Protein AF-A0A7C5LPV3-F1 (afdb_monomer_lite)

Radius of gyration: 15.56 Å; chains: 1; bounding box: 35×18×43 Å

Sequence (88 aa):
SMATFAAVTPVVAPLVAASGLPAPLAVMAICAGSLATILPNDSFFWLVREDALAGEGDRRALTLLALGGMLQALVALAGVLIALEAGL

Structure (mmCIF, N/CA/C/O backbone):
data_AF-A0A7C5LPV3-F1
#
_entry.id   AF-A0A7C5LPV3-F1
#
loop_
_atom_site.group_PDB
_atom_site.id
_atom_site.type_symbol
_atom_site.label_atom_id
_atom_site.label_alt_id
_atom_site.label_comp_id
_atom_site.label_asym_id
_atom_site.label_entity_id
_atom_site.label_seq_id
_atom_site.pdbx_PDB_ins_code
_atom_site.Cartn_x
_atom_site.Cartn_y
_atom_site.Cartn_z
_atom_site.occupancy
_atom_site.B_iso_or_equiv
_atom_site.auth_seq_id
_atom_site.auth_comp_id
_atom_site.auth_asym_id
_atom_site.auth_atom_id
_atom_site.pdbx_PDB_model_num
ATOM 1 N N . SER A 1 1 ? 9.765 0.163 1.077 1.00 50.41 1 SER A N 1
ATOM 2 C CA . SER A 1 1 ? 10.597 0.607 2.226 1.00 50.41 1 SER A CA 1
ATOM 3 C C . SER A 1 1 ? 9.998 0.221 3.591 1.00 50.41 1 SER A C 1
ATOM 5 O O . SER A 1 1 ? 8.959 0.751 3.951 1.00 50.41 1 SER A O 1
ATOM 7 N N . MET A 1 2 ? 10.606 -0.693 4.370 1.00 49.19 2 MET A N 1
ATOM 8 C CA . MET A 1 2 ? 10.147 -1.027 5.744 1.00 49.19 2 MET A CA 1
ATOM 9 C C . MET A 1 2 ? 10.344 0.121 6.757 1.00 49.19 2 MET A C 1
ATOM 11 O O . MET A 1 2 ? 9.669 0.166 7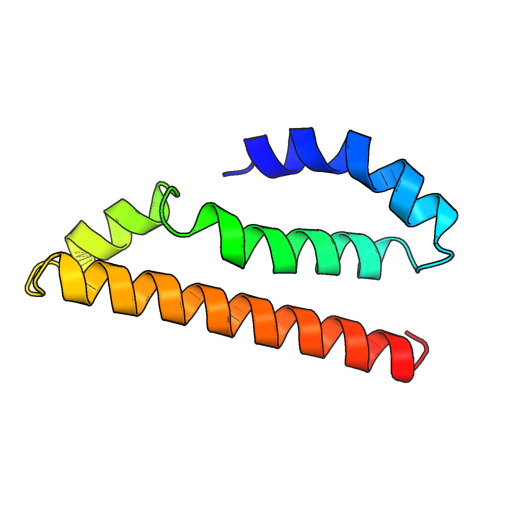.783 1.00 49.19 2 MET A O 1
ATOM 15 N N . ALA A 1 3 ? 11.243 1.068 6.471 1.00 53.34 3 ALA A N 1
ATOM 16 C CA . ALA A 1 3 ? 11.575 2.168 7.378 1.00 53.34 3 ALA A CA 1
ATOM 17 C C . ALA A 1 3 ? 10.403 3.144 7.586 1.00 53.34 3 ALA A C 1
ATOM 19 O O . ALA A 1 3 ? 10.132 3.565 8.709 1.00 53.34 3 ALA A O 1
ATOM 20 N N . THR A 1 4 ? 9.653 3.452 6.527 1.00 57.66 4 THR A N 1
ATOM 21 C CA . THR A 1 4 ? 8.429 4.262 6.611 1.00 57.66 4 THR A CA 1
ATOM 22 C C . THR A 1 4 ? 7.343 3.561 7.424 1.00 57.66 4 THR A C 1
ATOM 24 O O . THR A 1 4 ? 6.671 4.211 8.216 1.00 57.66 4 THR A O 1
ATOM 27 N N . PHE A 1 5 ? 7.215 2.236 7.321 1.00 58.19 5 PHE A N 1
ATOM 28 C CA . PHE A 1 5 ? 6.284 1.471 8.159 1.00 58.19 5 PHE A CA 1
ATOM 29 C C . PHE A 1 5 ? 6.667 1.525 9.641 1.00 58.19 5 PHE A C 1
ATOM 31 O O . PHE A 1 5 ? 5.812 1.806 10.481 1.00 58.19 5 PHE A O 1
ATOM 38 N N . ALA A 1 6 ? 7.945 1.325 9.969 1.00 56.75 6 ALA A N 1
ATOM 39 C CA . ALA A 1 6 ? 8.418 1.356 11.352 1.00 56.75 6 ALA A CA 1
ATOM 40 C C . ALA A 1 6 ? 8.248 2.735 12.015 1.00 56.75 6 ALA A C 1
ATOM 42 O O . ALA A 1 6 ? 7.992 2.806 13.214 1.00 56.75 6 ALA A O 1
ATOM 43 N N . ALA A 1 7 ? 8.345 3.822 11.241 1.00 58.06 7 ALA A N 1
ATOM 44 C CA . ALA A 1 7 ? 8.195 5.187 11.744 1.00 58.06 7 ALA A CA 1
ATOM 45 C C . ALA A 1 7 ? 6.730 5.658 11.828 1.00 58.06 7 ALA A C 1
ATOM 47 O O . ALA A 1 7 ? 6.361 6.349 12.775 1.00 58.06 7 ALA A O 1
ATOM 48 N N . VAL A 1 8 ? 5.882 5.285 10.863 1.00 63.62 8 VAL A N 1
ATOM 49 C CA . VAL A 1 8 ? 4.474 5.727 10.812 1.00 63.62 8 VAL A CA 1
ATOM 50 C C . VAL A 1 8 ? 3.615 4.978 11.832 1.00 63.62 8 VAL A C 1
ATOM 52 O O . VAL A 1 8 ? 2.738 5.575 12.454 1.00 63.62 8 VAL A O 1
ATOM 55 N N . THR A 1 9 ? 3.894 3.693 12.069 1.00 63.06 9 THR A N 1
ATOM 56 C CA . THR A 1 9 ? 3.110 2.859 12.996 1.00 63.06 9 THR A CA 1
ATOM 57 C C . THR A 1 9 ? 3.022 3.431 14.421 1.00 63.06 9 THR A C 1
ATOM 59 O O . THR A 1 9 ? 1.902 3.572 14.899 1.00 63.06 9 THR A O 1
ATOM 62 N N . PRO A 1 10 ? 4.108 3.830 15.115 1.00 65.06 10 PRO A N 1
ATOM 63 C CA . PRO A 1 10 ? 4.008 4.387 16.470 1.00 65.06 10 PRO A CA 1
ATOM 64 C C . PRO A 1 10 ? 3.279 5.740 16.541 1.00 65.06 10 PRO A C 1
ATOM 66 O O . PRO A 1 10 ? 2.727 6.072 17.586 1.00 65.06 10 PRO A O 1
ATOM 69 N N . VAL A 1 11 ? 3.237 6.506 15.445 1.00 68.25 11 VAL A N 1
ATOM 70 C CA . VAL A 1 11 ? 2.519 7.793 15.376 1.00 68.25 11 VAL A CA 1
ATOM 71 C C . VAL A 1 11 ? 1.027 7.582 15.111 1.00 68.25 11 VAL A C 1
ATOM 73 O O . VAL A 1 11 ? 0.186 8.266 15.690 1.00 68.25 11 VAL A O 1
ATOM 76 N N . VAL A 1 12 ? 0.685 6.619 14.253 1.00 68.25 12 VAL A N 1
ATOM 77 C CA . VAL A 1 12 ? -0.695 6.376 13.810 1.00 68.25 12 VAL A CA 1
ATOM 78 C C . VAL A 1 12 ? -1.427 5.373 14.711 1.00 68.25 12 VAL A C 1
ATOM 80 O O . VAL A 1 12 ? -2.642 5.471 14.861 1.00 68.25 12 VAL A O 1
ATOM 83 N N . ALA A 1 13 ? -0.712 4.466 15.383 1.00 66.69 13 ALA A N 1
ATOM 84 C CA . ALA A 1 13 ? -1.273 3.497 16.328 1.00 66.69 13 ALA A CA 1
ATOM 85 C C . ALA A 1 13 ? -2.190 4.109 17.408 1.00 66.69 13 ALA A C 1
ATOM 87 O O . ALA A 1 13 ? -3.284 3.578 17.592 1.00 66.69 13 ALA A O 1
ATOM 88 N N . PRO A 1 14 ? -1.837 5.212 18.102 1.00 69.12 14 PRO A N 1
ATOM 89 C CA . PRO A 1 14 ? -2.749 5.826 19.070 1.00 69.12 14 PRO A CA 1
ATOM 90 C C . PRO A 1 14 ? -3.996 6.437 18.411 1.00 69.12 14 PRO A C 1
ATOM 92 O O . PRO A 1 14 ? -5.079 6.370 18.986 1.00 69.12 14 PRO A O 1
ATOM 95 N N . LEU A 1 15 ? -3.876 6.974 17.192 1.00 69.44 15 LEU A N 1
ATOM 96 C CA . LEU A 1 15 ? -5.013 7.499 16.424 1.00 69.44 15 LEU A CA 1
ATOM 97 C C . LEU A 1 15 ? -5.990 6.382 16.028 1.00 69.44 15 LEU A C 1
ATOM 99 O O . LEU A 1 15 ? -7.203 6.547 16.105 1.00 69.44 15 LEU A O 1
ATOM 103 N N . VAL A 1 16 ? -5.441 5.234 15.635 1.00 67.19 16 VAL A N 1
ATOM 104 C CA . VAL A 1 16 ? -6.177 4.009 15.308 1.00 67.19 16 VAL A CA 1
ATOM 105 C C . VAL A 1 16 ? -6.846 3.407 16.541 1.00 67.19 16 VAL A C 1
ATOM 107 O O . VAL A 1 16 ? -7.996 2.991 16.479 1.00 67.19 16 VAL A O 1
ATOM 110 N N . ALA A 1 17 ? -6.150 3.381 17.676 1.00 67.50 17 ALA A N 1
ATOM 111 C CA . ALA A 1 17 ? -6.730 2.906 18.926 1.00 67.50 17 ALA A CA 1
ATOM 112 C C . ALA A 1 17 ? -7.897 3.802 19.381 1.00 67.50 17 ALA A C 1
ATOM 114 O O . ALA A 1 17 ? -8.885 3.305 19.917 1.00 67.50 17 ALA A O 1
ATOM 115 N N . ALA A 1 18 ? -7.807 5.112 19.131 1.00 75.88 18 ALA A N 1
ATOM 116 C CA . ALA A 1 18 ? -8.850 6.078 19.467 1.00 75.88 18 ALA A CA 1
ATOM 117 C C . ALA A 1 18 ? -10.049 6.072 18.499 1.00 75.88 18 ALA A C 1
ATOM 119 O O . ALA A 1 18 ? -11.121 6.544 18.871 1.00 75.88 18 ALA A O 1
ATOM 120 N N . SER A 1 19 ? -9.900 5.553 17.275 1.00 70.88 19 SER A N 1
ATOM 121 C CA . SER A 1 19 ? -10.974 5.547 16.272 1.00 70.88 19 SER A CA 1
ATOM 122 C C . SER A 1 19 ? -11.974 4.399 16.437 1.00 70.88 19 SER A C 1
ATOM 124 O O . SER A 1 19 ? -12.971 4.361 15.719 1.00 70.88 19 SER A O 1
ATOM 126 N N . GLY A 1 20 ? -11.727 3.465 17.364 1.00 73.56 20 GLY A N 1
ATOM 127 C CA . GLY A 1 20 ? -12.579 2.291 17.582 1.00 73.56 20 GLY A CA 1
ATOM 128 C C . GLY A 1 20 ? -12.545 1.276 16.434 1.00 73.56 20 GLY A C 1
ATOM 129 O O . GLY A 1 20 ? -13.340 0.340 16.426 1.00 73.56 20 GLY A O 1
ATOM 130 N N . LEU A 1 21 ? -11.635 1.452 15.469 1.00 74.06 21 LEU A N 1
ATOM 131 C CA . LEU A 1 21 ? -11.457 0.533 14.351 1.00 74.06 21 LEU A CA 1
ATOM 132 C C . LEU A 1 21 ? -10.764 -0.760 14.807 1.00 74.06 21 LEU A C 1
ATOM 134 O O . LEU A 1 21 ? -9.860 -0.716 15.649 1.00 74.06 21 LEU A O 1
ATOM 138 N N . PRO A 1 22 ? -11.097 -1.913 14.200 1.00 75.50 22 PRO A N 1
ATOM 139 C CA . PRO A 1 22 ? -10.345 -3.140 14.411 1.00 75.50 22 PRO A CA 1
ATOM 140 C C . PRO A 1 22 ? -8.875 -2.936 14.015 1.00 75.50 22 PRO A C 1
ATOM 142 O O . PRO A 1 22 ? -8.569 -2.514 12.897 1.00 75.50 22 PRO A O 1
ATOM 145 N N . ALA A 1 23 ? -7.950 -3.276 14.918 1.00 74.06 23 ALA A N 1
ATOM 146 C CA . ALA A 1 23 ? -6.507 -3.165 14.691 1.00 74.06 23 ALA A CA 1
ATOM 147 C C . ALA A 1 23 ? -6.020 -3.733 13.334 1.00 74.06 23 ALA A C 1
ATOM 149 O O . ALA A 1 23 ? -5.255 -3.039 12.659 1.00 74.06 23 ALA A O 1
ATOM 150 N N . PRO A 1 24 ? -6.449 -4.930 12.872 1.00 75.50 24 PRO A N 1
ATOM 151 C CA . PRO A 1 24 ? -6.011 -5.450 11.574 1.00 75.50 24 PRO A CA 1
ATOM 152 C C . PRO A 1 24 ? -6.469 -4.585 10.390 1.00 75.50 24 PRO A C 1
ATOM 154 O O . PRO A 1 24 ? -5.689 -4.364 9.465 1.00 75.50 24 PRO A O 1
ATOM 157 N N . LEU A 1 25 ? -7.685 -4.032 10.426 1.00 72.56 25 LEU A N 1
ATOM 158 C CA . LEU A 1 25 ? -8.201 -3.160 9.364 1.00 72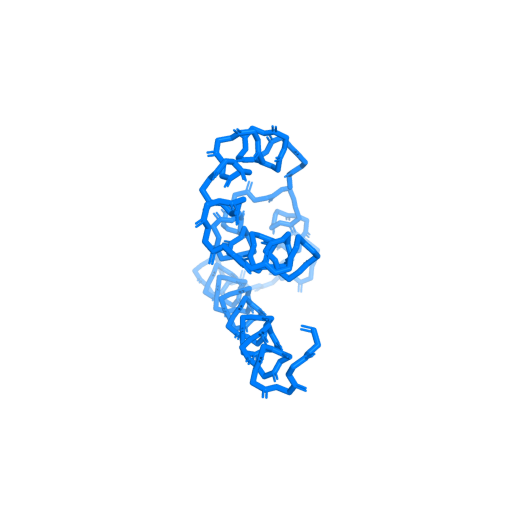.56 25 LEU A CA 1
ATOM 159 C C . LEU 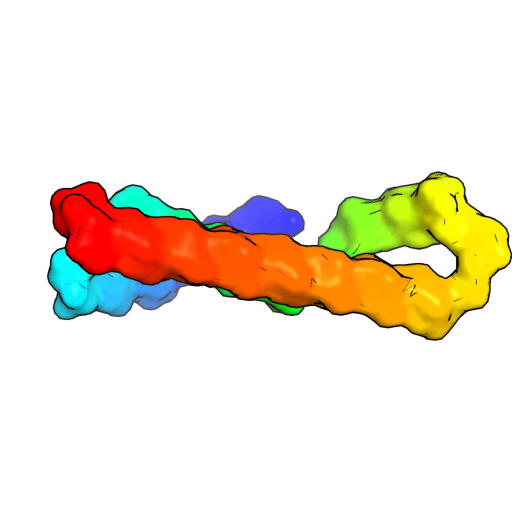A 1 25 ? -7.459 -1.831 9.299 1.00 72.56 25 LEU A C 1
ATOM 161 O O . LEU A 1 25 ? -7.156 -1.332 8.216 1.00 72.56 25 LEU A O 1
ATOM 165 N N . ALA A 1 26 ? -7.096 -1.288 10.452 1.00 74.81 26 ALA A N 1
ATOM 166 C CA . ALA A 1 26 ? -6.304 -0.078 10.507 1.00 74.81 26 ALA A CA 1
ATOM 167 C C . ALA A 1 26 ? -4.871 -0.273 9.993 1.00 74.81 26 ALA A C 1
ATOM 169 O O . ALA A 1 26 ? -4.366 0.572 9.255 1.00 74.81 26 ALA A O 1
ATOM 170 N N . VAL A 1 27 ? -4.229 -1.403 10.311 1.00 75.12 27 VAL A N 1
ATOM 171 C CA . VAL A 1 27 ? -2.928 -1.760 9.720 1.00 75.12 27 VAL A CA 1
ATOM 172 C C . VAL A 1 27 ? -3.055 -1.887 8.201 1.00 75.12 27 VAL A C 1
ATOM 174 O O . VAL A 1 27 ? -2.247 -1.314 7.474 1.00 75.12 27 VAL A O 1
ATOM 177 N N . MET A 1 28 ? -4.101 -2.555 7.709 1.00 73.38 28 MET A N 1
ATOM 178 C CA . MET A 1 28 ? -4.365 -2.677 6.271 1.00 73.38 28 MET A CA 1
ATOM 179 C C . MET A 1 28 ? -4.590 -1.316 5.598 1.00 73.38 28 MET A C 1
ATOM 181 O O . MET A 1 28 ? -4.067 -1.090 4.509 1.00 73.38 28 MET A O 1
ATOM 185 N N . ALA A 1 29 ? -5.285 -0.381 6.250 1.00 73.69 29 ALA A N 1
ATOM 186 C CA . ALA A 1 29 ? -5.472 0.982 5.749 1.00 73.69 29 ALA A CA 1
ATOM 187 C C . ALA A 1 29 ? -4.148 1.763 5.666 1.00 73.69 29 ALA A C 1
ATOM 189 O O . ALA A 1 29 ? -3.887 2.443 4.671 1.00 73.69 29 ALA A O 1
ATOM 190 N N . ILE A 1 30 ? -3.280 1.631 6.675 1.00 75.31 30 ILE A N 1
ATOM 191 C CA . ILE A 1 30 ? -1.936 2.230 6.670 1.00 75.31 30 ILE A CA 1
ATOM 192 C C . ILE A 1 30 ? -1.093 1.631 5.536 1.00 75.31 30 ILE A C 1
ATOM 194 O O . ILE A 1 30 ? -0.434 2.369 4.800 1.00 75.31 30 ILE A O 1
ATOM 198 N N . CYS A 1 31 ? -1.147 0.308 5.352 1.00 73.81 31 CYS A N 1
ATOM 199 C CA . CYS A 1 31 ? -0.483 -0.386 4.248 1.00 73.81 31 CYS A CA 1
ATOM 200 C C . CYS A 1 31 ? -1.011 0.059 2.879 1.00 73.81 31 CYS A C 1
ATOM 202 O O . CYS A 1 31 ? -0.226 0.250 1.954 1.00 73.81 31 CYS A O 1
ATOM 204 N N . ALA A 1 32 ? -2.318 0.270 2.742 1.00 73.81 32 ALA A N 1
ATOM 205 C CA . ALA A 1 32 ? -2.909 0.772 1.508 1.00 73.81 32 ALA A CA 1
ATOM 206 C C . ALA A 1 32 ? -2.431 2.202 1.194 1.00 73.81 32 ALA A C 1
ATOM 208 O O . ALA A 1 32 ? -2.029 2.487 0.066 1.00 73.81 32 ALA A O 1
ATOM 209 N N . GLY A 1 33 ? -2.402 3.094 2.190 1.00 71.44 33 GLY A N 1
ATOM 210 C CA . GLY A 1 33 ? -1.933 4.474 2.015 1.00 71.44 33 GLY A CA 1
ATOM 211 C C . GLY A 1 33 ? -0.432 4.588 1.715 1.00 71.44 33 GLY A C 1
ATOM 212 O O . GLY A 1 33 ? -0.002 5.480 0.977 1.00 71.44 33 GLY A O 1
ATOM 213 N N . SER A 1 34 ? 0.386 3.671 2.233 1.00 70.50 34 SER A N 1
ATOM 214 C CA . SER A 1 34 ? 1.827 3.682 1.975 1.00 70.50 34 SER A CA 1
ATOM 215 C C . SER A 1 34 ? 2.176 3.299 0.530 1.00 70.50 34 SER A C 1
ATOM 217 O O . SER A 1 34 ? 3.133 3.841 -0.022 1.00 70.50 34 SER A O 1
ATOM 219 N N . LEU A 1 35 ? 1.361 2.468 -0.132 1.00 69.31 35 LEU A N 1
ATOM 220 C CA . LEU A 1 35 ? 1.516 2.153 -1.560 1.00 69.31 35 LEU A CA 1
ATOM 221 C C . LEU A 1 35 ? 1.388 3.399 -2.447 1.00 69.31 35 LEU A C 1
ATOM 223 O O . LEU A 1 35 ? 2.147 3.544 -3.402 1.00 69.31 35 LEU A O 1
ATOM 227 N N . ALA A 1 36 ? 0.489 4.328 -2.106 1.00 68.31 36 ALA A N 1
ATOM 228 C CA . ALA A 1 36 ? 0.325 5.577 -2.851 1.00 68.31 36 ALA A CA 1
ATOM 229 C C . ALA A 1 36 ? 1.518 6.535 -2.679 1.00 68.31 36 ALA A C 1
ATOM 231 O O . ALA A 1 36 ? 1.840 7.302 -3.583 1.00 68.31 36 ALA A O 1
ATOM 232 N N . THR A 1 37 ? 2.178 6.501 -1.519 1.00 65.31 37 THR A N 1
ATOM 233 C CA . THR A 1 37 ? 3.222 7.475 -1.155 1.00 65.31 37 THR A CA 1
ATOM 234 C C . THR A 1 37 ? 4.641 7.000 -1.459 1.00 65.31 37 THR A C 1
ATOM 236 O O . THR A 1 37 ? 5.513 7.823 -1.728 1.00 65.31 37 THR A O 1
ATOM 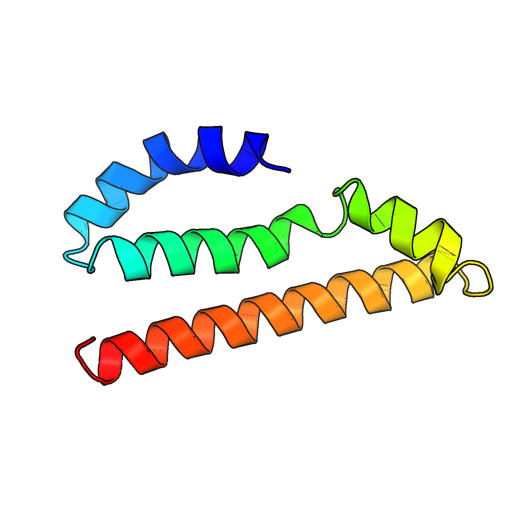239 N N . ILE A 1 38 ? 4.895 5.690 -1.438 1.00 64.69 38 ILE A N 1
ATOM 240 C CA . ILE A 1 38 ? 6.248 5.128 -1.578 1.00 64.69 38 ILE A CA 1
ATOM 241 C C . ILE A 1 38 ? 6.616 4.861 -3.044 1.00 64.69 38 ILE A C 1
ATOM 243 O O . ILE A 1 38 ? 7.797 4.856 -3.384 1.00 64.69 38 ILE A O 1
ATOM 247 N N . LEU A 1 39 ? 5.638 4.683 -3.933 1.00 61.28 39 LEU A N 1
ATOM 248 C CA . LEU A 1 39 ? 5.900 4.178 -5.278 1.00 61.28 39 LEU A CA 1
ATOM 249 C C . LEU A 1 39 ? 6.847 5.017 -6.163 1.00 61.28 39 LEU A C 1
ATOM 251 O O . LEU A 1 39 ? 7.618 4.403 -6.892 1.00 61.28 39 LEU A O 1
ATOM 255 N N . PRO A 1 40 ? 6.872 6.366 -6.127 1.00 57.53 40 PRO A N 1
ATOM 256 C CA . PRO A 1 40 ? 7.841 7.122 -6.925 1.00 57.53 40 PRO A CA 1
ATOM 257 C C . PRO A 1 40 ? 9.248 7.191 -6.298 1.00 57.53 40 PRO A C 1
ATOM 259 O O . PRO A 1 40 ? 10.122 7.842 -6.863 1.00 57.53 40 PRO A O 1
ATOM 262 N N . ASN A 1 41 ? 9.486 6.558 -5.142 1.00 62.94 41 ASN A N 1
ATOM 263 C CA . ASN A 1 41 ? 10.759 6.628 -4.411 1.00 62.94 41 ASN A CA 1
ATOM 264 C C . ASN A 1 41 ? 11.261 5.259 -3.900 1.00 62.94 41 ASN A C 1
ATOM 266 O O . ASN A 1 41 ? 12.240 5.190 -3.158 1.00 62.94 41 ASN A O 1
ATOM 270 N N . ASP A 1 42 ? 10.586 4.157 -4.236 1.00 71.19 42 ASP A N 1
ATOM 271 C CA . ASP A 1 42 ? 10.982 2.832 -3.755 1.00 71.19 42 ASP A CA 1
ATOM 272 C C . ASP A 1 42 ? 12.120 2.249 -4.595 1.00 71.19 42 ASP A C 1
ATOM 274 O O . ASP A 1 42 ? 12.208 2.473 -5.798 1.00 71.19 42 ASP A O 1
ATOM 278 N N . SER A 1 43 ? 12.960 1.410 -3.994 1.00 68.69 43 SER A N 1
ATOM 279 C CA . SER A 1 43 ? 13.995 0.663 -4.731 1.00 68.69 43 SER A CA 1
ATOM 280 C C . SER A 1 43 ? 13.390 -0.181 -5.862 1.00 68.69 43 SER A C 1
ATOM 282 O O . SER 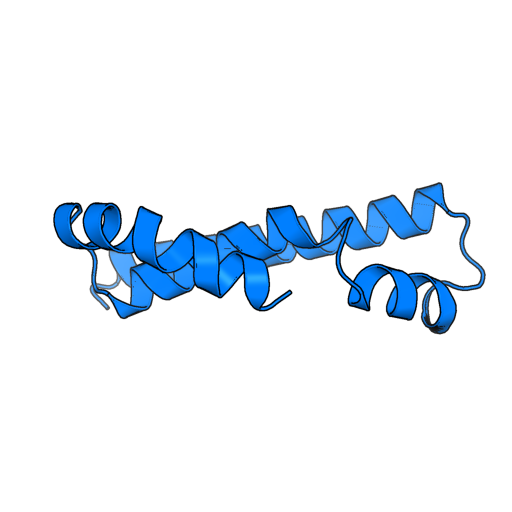A 1 43 ? 14.003 -0.372 -6.909 1.00 68.69 43 SER A O 1
ATOM 284 N N . PHE A 1 44 ? 12.151 -0.642 -5.664 1.00 70.56 44 PHE A N 1
ATOM 285 C CA . PHE A 1 44 ? 11.399 -1.413 -6.646 1.00 70.56 44 PHE A CA 1
ATOM 286 C C . PHE A 1 44 ? 11.010 -0.588 -7.882 1.00 70.56 44 PHE A C 1
ATOM 288 O O . PHE A 1 44 ? 10.916 -1.139 -8.974 1.00 70.56 44 PHE A O 1
ATOM 295 N N . PHE A 1 45 ? 10.839 0.732 -7.741 1.00 75.50 45 PHE A N 1
ATOM 296 C CA . PHE A 1 45 ? 10.598 1.624 -8.876 1.00 75.50 45 PHE A CA 1
ATOM 297 C C . PHE A 1 45 ? 11.759 1.570 -9.871 1.00 75.50 45 PHE A C 1
ATOM 299 O O . PHE A 1 45 ? 11.535 1.372 -11.063 1.00 75.50 45 PHE A O 1
ATOM 306 N N . TRP A 1 46 ? 12.994 1.693 -9.372 1.00 74.69 46 TRP A N 1
ATOM 307 C CA . TRP A 1 46 ? 14.197 1.665 -10.204 1.00 74.69 46 TRP A CA 1
ATOM 308 C C . TRP A 1 46 ? 14.425 0.291 -10.830 1.00 74.69 46 TRP A C 1
ATOM 310 O O . TRP A 1 46 ? 14.694 0.218 -12.022 1.00 74.69 46 TRP A O 1
ATOM 320 N N . LEU A 1 47 ? 14.185 -0.790 -10.081 1.00 78.75 47 LEU A N 1
ATOM 321 C CA . LEU A 1 47 ? 14.272 -2.150 -10.616 1.00 78.75 47 LEU A CA 1
ATOM 322 C C . LEU A 1 47 ? 13.298 -2.370 -11.788 1.00 78.75 47 LEU A C 1
ATOM 324 O O . LEU A 1 47 ? 13.689 -2.848 -12.846 1.00 78.75 47 LEU A O 1
ATOM 328 N N . VAL A 1 48 ? 12.028 -1.979 -11.639 1.00 79.25 48 VAL A N 1
ATOM 329 C CA . VAL A 1 48 ? 11.023 -2.151 -12.704 1.00 79.25 48 VAL A CA 1
ATOM 330 C C . VAL A 1 48 ? 11.270 -1.188 -13.872 1.00 79.25 48 VAL A C 1
ATOM 332 O O . VAL A 1 48 ? 11.021 -1.546 -15.026 1.00 79.25 48 VAL A O 1
ATOM 335 N N . ARG A 1 49 ? 11.784 0.018 -13.596 1.00 80.94 49 ARG A N 1
ATOM 336 C CA . ARG A 1 49 ? 12.205 0.985 -14.620 1.00 80.94 49 ARG A CA 1
ATOM 337 C C . ARG A 1 49 ? 13.333 0.435 -15.493 1.00 80.94 49 ARG A C 1
ATOM 339 O O . ARG A 1 49 ? 13.268 0.637 -16.708 1.00 80.94 49 ARG A O 1
ATOM 346 N N . GLU A 1 50 ? 14.335 -0.189 -14.876 1.00 82.69 50 GLU A N 1
ATOM 347 C CA . GLU A 1 50 ? 15.561 -0.671 -15.525 1.00 82.69 50 GLU A CA 1
ATOM 348 C C . GLU A 1 50 ? 15.393 -2.034 -16.208 1.00 82.69 50 GLU A C 1
ATOM 350 O O . GLU A 1 50 ? 15.982 -2.225 -17.267 1.00 82.69 50 GLU A O 1
ATOM 355 N N . ASP A 1 51 ? 14.565 -2.941 -15.675 1.00 84.38 51 ASP A N 1
ATOM 356 C CA . ASP A 1 51 ? 14.295 -4.245 -16.303 1.00 84.38 51 ASP A CA 1
ATOM 357 C C . ASP A 1 51 ? 13.084 -4.182 -17.248 1.00 84.38 51 ASP A C 1
ATOM 359 O O . ASP A 1 51 ? 13.203 -4.211 -18.474 1.00 84.38 51 ASP A O 1
ATOM 363 N N . ALA A 1 52 ? 11.878 -4.087 -16.682 1.00 82.06 52 ALA A N 1
ATOM 364 C CA . ALA A 1 52 ? 10.637 -4.329 -17.419 1.00 82.06 52 ALA A CA 1
ATOM 365 C C . ALA A 1 52 ? 10.243 -3.171 -18.349 1.00 82.06 52 ALA A C 1
ATOM 367 O O . ALA A 1 52 ? 9.507 -3.371 -19.316 1.00 82.06 52 ALA A O 1
ATOM 368 N N . LEU A 1 53 ? 10.713 -1.956 -18.055 1.00 83.75 53 LEU A N 1
ATOM 369 C CA . LEU A 1 53 ? 10.393 -0.736 -18.799 1.00 83.75 53 LEU A CA 1
ATOM 370 C C . LEU A 1 53 ? 11.607 -0.136 -19.515 1.00 83.75 53 LEU A C 1
ATOM 372 O O . LEU A 1 53 ? 11.505 0.992 -19.991 1.00 83.75 53 LEU A O 1
ATOM 376 N N . ALA A 1 54 ? 12.724 -0.859 -19.647 1.00 83.50 54 ALA A N 1
ATOM 377 C CA . ALA A 1 54 ? 13.982 -0.345 -20.203 1.00 83.50 54 ALA A CA 1
ATOM 378 C C . ALA A 1 54 ? 13.822 0.423 -21.535 1.00 83.50 54 ALA A C 1
ATOM 380 O O . ALA A 1 54 ? 14.487 1.431 -21.759 1.00 83.50 54 ALA A O 1
ATOM 381 N N . GLY A 1 55 ? 12.908 -0.029 -22.403 1.00 86.25 55 GLY A N 1
ATOM 382 C CA . GLY A 1 55 ? 12.631 0.582 -23.710 1.00 86.25 55 GLY A CA 1
ATOM 383 C C . GLY A 1 55 ? 11.642 1.756 -23.710 1.00 86.25 55 GLY A C 1
ATOM 384 O O . GLY A 1 55 ? 11.472 2.401 -24.743 1.00 8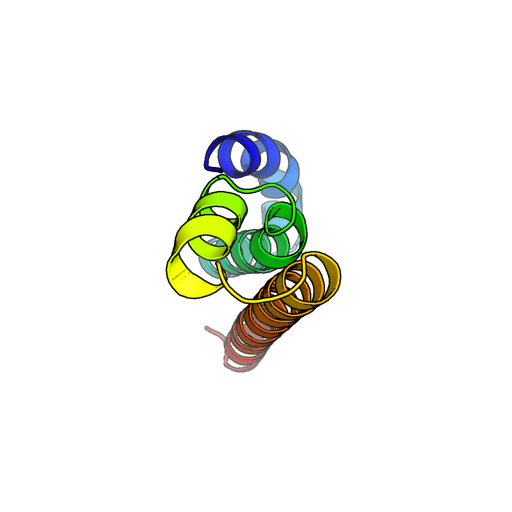6.25 55 GLY A O 1
ATOM 385 N N . GLU A 1 56 ? 10.975 2.047 -22.593 1.00 85.56 56 GLU A N 1
ATOM 386 C CA . GLU A 1 56 ? 10.037 3.167 -22.486 1.00 85.56 56 GLU A CA 1
ATOM 387 C C . GLU A 1 56 ? 10.741 4.462 -22.072 1.00 85.56 56 GLU A C 1
ATOM 389 O O . GLU A 1 56 ? 11.734 4.459 -21.342 1.00 85.56 56 GLU A O 1
ATOM 394 N N . GLY A 1 57 ? 10.205 5.600 -22.518 1.00 84.44 57 GLY A N 1
ATOM 395 C CA . GLY A 1 57 ? 10.696 6.911 -22.096 1.00 84.44 57 GLY A CA 1
ATOM 396 C C . GLY A 1 57 ? 10.402 7.178 -20.616 1.00 84.44 57 GLY A C 1
ATOM 397 O O . GLY A 1 57 ? 9.336 6.805 -20.119 1.00 84.44 57 GLY A O 1
ATOM 398 N N . ASP A 1 58 ? 11.298 7.889 -19.923 1.00 82.00 58 ASP A N 1
ATOM 399 C CA . ASP A 1 58 ? 11.216 8.121 -18.467 1.00 82.00 58 ASP A CA 1
ATOM 400 C C . ASP A 1 58 ? 9.850 8.626 -18.005 1.00 82.00 58 ASP A C 1
ATOM 402 O O . ASP A 1 58 ? 9.294 8.134 -17.026 1.00 82.00 58 ASP A O 1
ATOM 406 N N . ARG A 1 59 ? 9.260 9.574 -18.745 1.00 80.56 59 ARG A N 1
ATOM 407 C CA . ARG A 1 59 ? 7.940 10.128 -18.413 1.00 80.56 59 ARG A CA 1
ATOM 408 C C . ARG A 1 59 ? 6.845 9.069 -18.420 1.00 80.56 59 ARG A C 1
ATOM 410 O O . ARG A 1 59 ? 5.982 9.113 -17.548 1.00 80.56 59 ARG A O 1
ATOM 417 N N . ARG A 1 60 ? 6.873 8.142 -19.382 1.00 83.25 60 ARG A N 1
ATOM 418 C CA . ARG A 1 60 ? 5.859 7.091 -19.543 1.00 83.25 60 ARG A CA 1
ATOM 419 C C . ARG A 1 60 ? 6.037 5.989 -18.506 1.00 83.25 60 ARG A C 1
ATOM 421 O O . ARG A 1 60 ? 5.051 5.572 -17.908 1.00 83.25 60 ARG A O 1
ATOM 428 N N . ALA A 1 61 ? 7.280 5.598 -18.226 1.00 82.31 61 ALA A N 1
ATOM 429 C CA . ALA A 1 61 ? 7.586 4.675 -17.137 1.00 82.31 61 ALA A CA 1
ATOM 430 C C . ALA A 1 61 ? 7.127 5.240 -15.778 1.00 82.31 61 ALA A C 1
ATOM 432 O O . ALA A 1 61 ? 6.433 4.555 -15.030 1.00 82.31 61 ALA A O 1
ATOM 433 N N . LEU A 1 62 ? 7.414 6.520 -15.507 1.00 81.50 62 LEU A N 1
ATOM 434 C CA . LEU A 1 62 ? 6.947 7.222 -14.307 1.00 81.50 62 LEU A CA 1
ATOM 435 C C . LEU A 1 62 ? 5.420 7.250 -14.200 1.00 81.50 62 LEU A C 1
ATOM 437 O O . LEU A 1 62 ? 4.886 6.958 -13.134 1.00 81.50 62 LEU A O 1
ATOM 441 N N . THR A 1 63 ? 4.708 7.579 -15.286 1.00 82.94 63 THR A N 1
ATOM 442 C CA . THR A 1 63 ? 3.235 7.636 -15.248 1.00 82.94 63 THR A CA 1
ATOM 443 C C . THR A 1 63 ? 2.619 6.262 -15.044 1.00 82.94 63 THR A C 1
ATOM 445 O O . THR A 1 63 ? 1.703 6.140 -14.237 1.00 82.94 63 THR A O 1
ATOM 448 N N . LEU A 1 64 ? 3.111 5.234 -15.741 1.00 83.69 64 LEU A N 1
ATOM 449 C CA . LEU A 1 64 ? 2.594 3.870 -15.614 1.00 83.69 64 LEU A CA 1
ATOM 450 C C . LEU A 1 64 ? 2.778 3.331 -14.201 1.00 83.69 64 LEU A C 1
ATOM 452 O O . LEU A 1 64 ? 1.830 2.804 -13.622 1.00 83.69 64 LEU A O 1
ATOM 456 N N . LEU A 1 65 ? 3.975 3.503 -13.638 1.00 81.06 65 LEU A N 1
ATOM 457 C CA . LEU A 1 65 ? 4.259 3.056 -12.284 1.00 81.06 65 LEU A CA 1
ATOM 458 C C . LEU A 1 65 ? 3.400 3.842 -11.293 1.00 81.06 65 LEU A C 1
ATOM 460 O O . LEU A 1 65 ? 2.600 3.232 -10.589 1.00 81.06 65 LEU A O 1
ATOM 464 N N . ALA A 1 66 ? 3.463 5.177 -11.301 1.00 80.25 66 ALA A N 1
ATOM 465 C CA . ALA A 1 66 ? 2.712 6.011 -10.361 1.00 80.25 66 ALA A CA 1
ATOM 466 C C . ALA A 1 66 ? 1.194 5.754 -10.408 1.00 80.25 66 ALA A C 1
ATOM 468 O O . ALA A 1 66 ? 0.574 5.565 -9.361 1.00 80.25 66 ALA A O 1
ATOM 469 N N . LEU A 1 67 ? 0.593 5.693 -11.603 1.00 83.44 67 LEU A N 1
ATOM 470 C CA . LEU A 1 67 ? -0.835 5.394 -11.751 1.00 83.44 67 LEU A CA 1
ATOM 471 C C . LEU A 1 67 ? -1.165 3.965 -11.316 1.00 83.44 67 LEU A C 1
ATOM 473 O O . LEU A 1 67 ? -2.185 3.757 -10.661 1.00 83.44 67 LEU A O 1
ATOM 477 N N . GLY A 1 68 ? -0.307 2.995 -11.638 1.00 82.56 68 GLY A N 1
ATOM 478 C CA . GLY A 1 68 ? -0.482 1.600 -11.241 1.00 82.56 68 GLY A CA 1
ATOM 479 C C . GLY A 1 68 ? -0.542 1.431 -9.723 1.00 82.56 68 GLY A C 1
ATOM 480 O O . GLY A 1 68 ? -1.496 0.846 -9.209 1.00 82.56 68 GLY A O 1
ATOM 481 N N . GLY A 1 69 ? 0.414 2.002 -8.986 1.00 79.62 69 GLY A N 1
ATOM 482 C CA . GLY A 1 69 ? 0.383 1.917 -7.521 1.00 79.62 69 GLY A CA 1
ATOM 483 C C . GLY A 1 69 ? -0.725 2.756 -6.888 1.00 79.62 69 GLY A C 1
ATOM 484 O O . GLY A 1 69 ? -1.299 2.325 -5.891 1.00 79.62 69 GLY A O 1
ATOM 485 N N . MET A 1 70 ? -1.103 3.892 -7.487 1.00 81.56 70 MET A N 1
ATOM 486 C CA . MET A 1 70 ? -2.268 4.665 -7.037 1.00 81.56 70 MET A CA 1
ATOM 487 C C . MET A 1 70 ? -3.560 3.842 -7.159 1.00 81.56 70 MET A C 1
ATOM 489 O O . MET A 1 70 ? -4.350 3.784 -6.218 1.00 81.56 70 MET A O 1
ATOM 493 N N . LEU A 1 71 ? -3.762 3.156 -8.289 1.00 84.69 71 LEU A N 1
ATOM 494 C CA . LEU A 1 71 ? -4.903 2.260 -8.488 1.00 84.69 71 LEU A CA 1
ATOM 495 C C . LEU A 1 71 ? -4.882 1.096 -7.494 1.00 84.69 71 LEU A C 1
ATOM 497 O O . LEU A 1 71 ? -5.911 0.782 -6.899 1.00 84.69 71 LEU A O 1
ATOM 501 N N . GLN A 1 72 ? -3.719 0.491 -7.260 1.00 82.81 72 GLN A N 1
ATOM 502 C CA . GLN A 1 72 ? -3.577 -0.598 -6.294 1.00 82.81 72 GLN A CA 1
ATOM 503 C C . GLN A 1 72 ? -3.891 -0.142 -4.858 1.00 82.81 72 GLN A C 1
ATOM 505 O O . GLN A 1 72 ? -4.571 -0.860 -4.123 1.00 82.81 72 GLN A O 1
ATOM 510 N N . ALA A 1 73 ? -3.468 1.067 -4.476 1.00 81.00 73 ALA A N 1
ATOM 511 C CA . ALA A 1 73 ? -3.808 1.676 -3.192 1.00 81.00 73 ALA A CA 1
ATOM 512 C C . ALA A 1 73 ? -5.320 1.925 -3.055 1.00 81.00 73 ALA A C 1
ATOM 514 O O . ALA A 1 73 ? -5.901 1.614 -2.015 1.00 81.00 73 ALA A O 1
ATOM 515 N N . LEU A 1 74 ? -5.974 2.426 -4.110 1.00 85.19 74 LEU A N 1
ATOM 516 C CA . LEU A 1 74 ? -7.426 2.638 -4.128 1.00 85.19 74 LEU A CA 1
ATOM 517 C C . LEU A 1 74 ? -8.203 1.325 -3.997 1.00 85.19 74 LEU A C 1
ATOM 519 O O . LEU A 1 74 ? -9.166 1.265 -3.237 1.00 85.19 74 LEU A O 1
ATOM 523 N N . VAL A 1 75 ? -7.775 0.267 -4.690 1.00 87.94 75 VAL A N 1
ATOM 524 C CA . VAL A 1 75 ? -8.395 -1.064 -4.582 1.00 87.94 75 VAL A CA 1
ATOM 525 C C . VAL A 1 75 ? -8.231 -1.628 -3.170 1.00 87.94 75 VAL A C 1
ATOM 527 O O . VAL A 1 75 ? -9.196 -2.133 -2.597 1.00 87.94 75 VAL A O 1
ATOM 530 N N . ALA A 1 76 ? -7.040 -1.505 -2.578 1.00 82.12 76 ALA A N 1
ATOM 531 C CA . ALA A 1 76 ? -6.801 -1.939 -1.204 1.00 82.12 76 ALA A CA 1
ATOM 532 C C . ALA A 1 76 ? -7.672 -1.162 -0.200 1.00 82.12 76 ALA A C 1
ATOM 534 O O . ALA A 1 76 ? -8.277 -1.769 0.685 1.00 82.12 76 ALA A O 1
ATOM 535 N N . LEU A 1 77 ? -7.799 0.159 -0.369 1.00 83.50 77 LEU A N 1
ATOM 536 C CA . LEU A 1 77 ? -8.665 0.998 0.461 1.00 83.50 77 LEU A CA 1
ATOM 537 C C . LEU A 1 77 ? -10.143 0.616 0.313 1.00 83.50 77 LEU A C 1
ATOM 539 O O . LEU A 1 77 ? -10.841 0.481 1.315 1.00 83.50 77 LEU A O 1
ATOM 543 N N . ALA A 1 78 ? -10.616 0.398 -0.915 1.00 87.94 78 ALA A N 1
ATOM 544 C CA . ALA A 1 78 ? -11.978 -0.067 -1.163 1.00 87.94 78 ALA A CA 1
ATOM 545 C C . ALA A 1 78 ? -12.246 -1.413 -0.468 1.00 87.94 78 ALA A C 1
ATOM 547 O O . ALA A 1 78 ? -13.296 -1.581 0.145 1.00 87.94 78 ALA A O 1
ATOM 548 N N . GLY A 1 79 ? -11.282 -2.339 -0.488 1.00 87.06 79 GLY A N 1
ATOM 549 C CA . GLY A 1 79 ? -11.375 -3.607 0.239 1.00 87.06 79 GLY A CA 1
ATOM 550 C C . GLY A 1 79 ? -11.519 -3.427 1.753 1.00 87.06 79 GLY A C 1
ATOM 551 O O . GLY A 1 79 ? -12.358 -4.082 2.366 1.00 87.06 79 GLY A O 1
ATOM 552 N N . VAL A 1 80 ? -10.758 -2.503 2.349 1.00 84.06 80 VAL A N 1
ATOM 553 C CA . VAL A 1 80 ? -10.877 -2.155 3.778 1.00 84.06 80 VAL A CA 1
ATOM 554 C C . VAL A 1 80 ? -12.261 -1.585 4.097 1.00 84.06 80 VAL A C 1
ATOM 556 O O . VAL A 1 80 ? -12.870 -1.987 5.084 1.00 84.06 80 VAL A O 1
ATOM 559 N N . LEU A 1 81 ? -12.783 -0.686 3.260 1.00 85.56 81 LEU A N 1
ATOM 560 C CA . LEU A 1 81 ? -14.114 -0.099 3.455 1.00 85.56 81 LEU A CA 1
ATOM 561 C C . LEU A 1 81 ? -15.227 -1.149 3.346 1.00 85.56 81 LEU A C 1
ATOM 563 O O . LEU A 1 81 ? -16.128 -1.173 4.177 1.00 85.56 81 LEU A O 1
ATOM 567 N N . ILE A 1 82 ? -15.139 -2.051 2.365 1.00 89.31 82 ILE A N 1
ATOM 568 C CA . ILE A 1 82 ? -16.100 -3.152 2.206 1.00 89.31 82 ILE A CA 1
ATOM 569 C C . ILE A 1 82 ? -16.062 -4.085 3.421 1.00 89.31 82 ILE A C 1
ATOM 571 O O . ILE A 1 82 ? -17.111 -4.502 3.901 1.00 89.31 82 ILE A O 1
ATOM 575 N N . ALA A 1 83 ? -14.871 -4.405 3.933 1.00 84.50 83 ALA A N 1
ATOM 576 C CA . ALA A 1 83 ? -14.729 -5.239 5.122 1.00 84.50 83 ALA A CA 1
ATOM 577 C C . ALA A 1 83 ? -15.351 -4.581 6.367 1.00 84.50 83 ALA A C 1
ATOM 579 O O . ALA A 1 83 ? -16.037 -5.261 7.126 1.00 84.50 83 ALA A O 1
ATOM 580 N N . LEU A 1 84 ? -15.190 -3.262 6.523 1.00 83.38 84 LEU A N 1
ATOM 581 C CA . LEU A 1 84 ? -15.823 -2.500 7.603 1.00 83.38 84 LEU A CA 1
ATOM 582 C C . LEU A 1 84 ? -17.355 -2.528 7.520 1.00 83.38 84 LEU A C 1
ATOM 584 O O . LEU A 1 84 ? -18.011 -2.797 8.522 1.00 83.38 84 LEU A O 1
ATOM 588 N N . GLU A 1 85 ? -17.927 -2.305 6.334 1.00 85.88 85 GLU A N 1
ATOM 589 C CA . GLU A 1 85 ? -19.382 -2.389 6.110 1.00 85.88 85 GLU A CA 1
ATOM 590 C C . GLU A 1 85 ? -19.924 -3.813 6.329 1.00 85.88 85 GLU A C 1
ATOM 592 O O . GLU A 1 85 ? -21.047 -3.997 6.794 1.00 85.88 85 GLU A O 1
ATOM 597 N N . ALA A 1 86 ? -19.116 -4.837 6.039 1.00 87.75 86 ALA A N 1
ATOM 598 C CA . ALA A 1 86 ? -19.459 -6.236 6.288 1.00 87.75 86 ALA A CA 1
ATOM 599 C C . ALA A 1 86 ? -19.341 -6.653 7.770 1.00 87.75 86 ALA A C 1
ATOM 601 O O . ALA A 1 86 ? -19.701 -7.783 8.105 1.00 87.75 86 ALA A O 1
ATOM 602 N N . GLY A 1 87 ? -18.854 -5.770 8.652 1.00 77.94 87 GLY A N 1
ATOM 603 C CA . GLY A 1 87 ? -18.680 -6.042 10.082 1.00 77.94 87 GLY A CA 1
ATOM 604 C C . GLY A 1 87 ? -17.529 -7.000 10.410 1.00 77.94 87 GLY A C 1
ATOM 605 O O . GLY A 1 87 ? -17.592 -7.684 11.435 1.00 77.94 87 GLY A O 1
ATOM 606 N N . LEU A 1 88 ? -16.523 -7.082 9.532 1.00 66.75 88 LEU A N 1
ATOM 607 C CA . LEU A 1 88 ? -15.288 -7.851 9.737 1.00 66.75 88 LEU A CA 1
ATOM 608 C C . LEU A 1 88 ? -14.239 -7.068 10.538 1.00 66.75 88 LEU A C 1
ATOM 610 O O . LEU A 1 88 ? -14.253 -5.818 10.497 1.00 66.75 88 LEU A O 1
#

Secondary structure (DSSP, 8-state):
-HHHHHHHHHHHHHHHHHTT--HHHHHHHHHHHHHHHHTTTSHHHHHHHHTTTTTS-HHHHHHHHHHHHHHHHHHHHHHHHHHHHTT-

pLDDT: mean 74.99, std 9.48, range [49.19, 89.31]

Foldseek 3Di:
DVVCVVVVCVVCVVVCVVVPDDPVLSSLLVVLVVLLVCQLPDPVLVVCCVPVVVPPDPVVSSCCRNVVSPVSSVVSVVVSVVVVVVVD